Protein AF-A0R7Y2-F1 (afdb_monomer_lite)

Radius of gyration: 19.55 Å; chains: 1; bounding box: 67×34×54 Å

Foldseek 3Di:
DDDDPPPPDDPVVVVVVVVLVVLLVVLVLLVVLLCVQCVVPPVLVVLVVQLLVLLVQLVVLVVVLVVCLVVVVVPDDPVRSVVSNVVSVVSNVVSLVSNLVSCCVSQVVCCVPCVPVCVVVVQHSHSQRDNVCSVPSVSSNSSSVSNVVSVVVPDDD

pLDDT: mean 88.1, std 15.51, range [38.94, 98.62]

Sequence (157 aa):
MMQNLQRKVPSNVLSFVSSHIKGSEEVMERYKAVCSIIKSDEVAVRLLEGLIDAATRYFGKVVEMENRLQTARFRLESEELKALTEDLDRSRRFAHDAMISDLHIFNRYLVKEYGEDLSEAGFQGGIFPNPDAIRDRIAIADWAGELLSGIYAARKK

Organism: Pelobacter propionicus (strain DSM 2379 / NBRC 103807 / OttBd1) (NCBI:txid338966)

InterPro domains:
  IPR021618 Protein of unknown function DUF3232 [PF11554] (1-157)

Secondary structure (DSSP, 8-state):
----------HHHHHHHHHHHHHHHHHHHHHHHHHHHHTT-HHHHHHHHHHHHHHHHHHHHHHHHHHHHHHHTTT--HHHHHHHHHHHHHHHHHHHHHHHHHHHHHHHHHHHHHHHHHHHTT-TTSSSS-GGGTT-HHHHHHHHHHHHHHHHHT---

Structure (mmCIF, N/CA/C/O backbone):
data_AF-A0R7Y2-F1
#
_entry.id   AF-A0R7Y2-F1
#
loop_
_atom_site.group_PDB
_atom_site.id
_atom_site.type_symbol
_atom_site.label_atom_id
_atom_site.label_alt_id
_atom_site.label_comp_id
_atom_site.label_asym_id
_atom_site.label_entity_id
_atom_site.label_seq_id
_atom_site.pdbx_PDB_ins_code
_atom_site.Cartn_x
_atom_site.Cartn_y
_atom_site.Cartn_z
_atom_site.occupancy
_atom_site.B_iso_or_equiv
_atom_site.auth_seq_id
_atom_site.auth_comp_id
_atom_site.auth_asym_id
_atom_site.auth_atom_id
_atom_site.pdbx_PDB_model_num
ATOM 1 N N . MET A 1 1 ? -51.117 -4.371 -5.828 1.00 39.31 1 MET A N 1
ATOM 2 C CA . MET A 1 1 ? -50.449 -3.234 -6.495 1.00 39.31 1 MET A CA 1
ATOM 3 C C . MET A 1 1 ? -49.154 -2.958 -5.731 1.00 39.31 1 MET A C 1
ATOM 5 O O . MET A 1 1 ? -49.187 -2.272 -4.723 1.00 39.31 1 MET A O 1
ATOM 9 N N . MET A 1 2 ? -48.049 -3.615 -6.103 1.00 38.94 2 MET A N 1
ATOM 10 C CA . MET A 1 2 ? -46.746 -3.425 -5.448 1.00 38.94 2 MET A CA 1
ATOM 11 C C . MET A 1 2 ? -45.996 -2.302 -6.167 1.00 38.94 2 MET A C 1
ATOM 13 O O . MET A 1 2 ? -45.609 -2.463 -7.322 1.00 38.94 2 MET A O 1
ATOM 17 N N . GLN A 1 3 ? -45.835 -1.152 -5.511 1.00 43.44 3 GLN A N 1
ATOM 18 C CA . GLN A 1 3 ? -44.981 -0.079 -6.014 1.00 43.44 3 GLN A CA 1
ATOM 19 C C . GLN A 1 3 ? -43.515 -0.451 -5.776 1.00 43.44 3 GLN A C 1
ATOM 21 O O . GLN A 1 3 ? -43.071 -0.598 -4.639 1.00 43.44 3 GLN A O 1
ATOM 26 N N . ASN A 1 4 ? -42.776 -0.600 -6.875 1.00 46.19 4 ASN A N 1
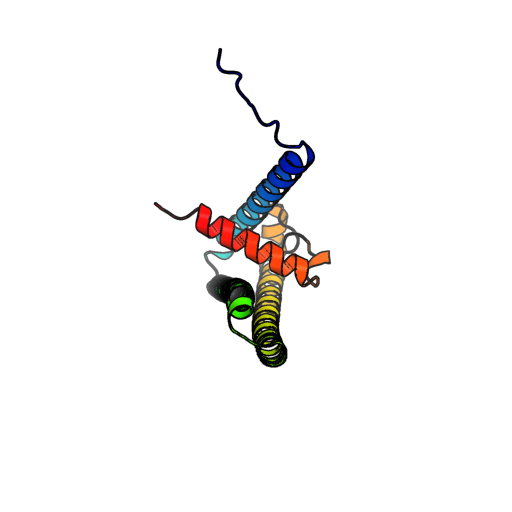ATOM 27 C CA . ASN A 1 4 ? -41.322 -0.700 -6.892 1.00 46.19 4 ASN A CA 1
ATOM 28 C C . ASN A 1 4 ? -40.713 0.571 -6.283 1.00 46.19 4 ASN A C 1
ATOM 30 O O . ASN A 1 4 ? -40.638 1.613 -6.933 1.00 46.19 4 ASN A O 1
ATOM 34 N N . LEU A 1 5 ? -40.232 0.473 -5.045 1.00 42.94 5 LEU A N 1
ATOM 35 C CA . LEU A 1 5 ? -39.319 1.445 -4.449 1.00 42.94 5 LEU A CA 1
ATOM 36 C C . LEU A 1 5 ? -37.923 1.245 -5.058 1.00 42.94 5 LEU A C 1
ATOM 38 O O . LEU A 1 5 ? -37.019 0.705 -4.424 1.00 42.94 5 LEU A O 1
ATOM 42 N N . GLN A 1 6 ? -37.729 1.697 -6.300 1.00 46.56 6 GLN A N 1
ATOM 43 C CA . GLN A 1 6 ? -36.383 2.000 -6.781 1.00 46.56 6 GLN A CA 1
ATOM 44 C C . GLN A 1 6 ? -35.872 3.196 -5.972 1.00 46.56 6 GLN A C 1
ATOM 46 O O . GLN A 1 6 ? -36.139 4.352 -6.303 1.00 46.56 6 GLN A O 1
ATOM 51 N N . ARG A 1 7 ? -35.158 2.925 -4.872 1.00 47.12 7 ARG A N 1
ATOM 52 C CA . ARG A 1 7 ? -34.351 3.944 -4.195 1.00 47.12 7 ARG A CA 1
ATOM 53 C C . ARG A 1 7 ? -33.335 4.459 -5.214 1.00 47.12 7 ARG A C 1
ATOM 55 O O . ARG A 1 7 ? -32.347 3.785 -5.491 1.00 47.12 7 ARG A O 1
ATOM 62 N N . LYS A 1 8 ? -33.593 5.634 -5.798 1.00 50.56 8 LYS A N 1
ATOM 63 C CA . LYS A 1 8 ? -32.600 6.358 -6.596 1.00 50.56 8 LYS A CA 1
ATOM 64 C C . LYS A 1 8 ? -31.408 6.632 -5.686 1.00 50.56 8 LYS A C 1
ATOM 66 O O . LYS A 1 8 ? -31.521 7.409 -4.739 1.00 50.56 8 LYS A O 1
ATOM 71 N N . VAL A 1 9 ? -30.298 5.949 -5.948 1.00 52.53 9 VAL A N 1
ATOM 72 C CA . VAL A 1 9 ? -29.030 6.221 -5.274 1.00 52.53 9 VAL A CA 1
ATOM 73 C C . VAL A 1 9 ? -28.663 7.678 -5.582 1.00 52.53 9 VAL A C 1
ATOM 75 O O . VAL A 1 9 ? -28.711 8.069 -6.752 1.00 52.53 9 VAL A O 1
ATOM 78 N N . PRO A 1 10 ? -28.362 8.503 -4.568 1.00 59.19 10 PRO A N 1
ATOM 79 C CA . PRO A 1 10 ? -28.006 9.900 -4.772 1.00 59.19 10 PRO A CA 1
ATOM 80 C C . PRO A 1 10 ? -26.851 10.053 -5.775 1.00 59.19 10 PRO A C 1
ATOM 82 O O . PRO A 1 10 ? -25.866 9.318 -5.719 1.00 59.19 10 PRO A O 1
ATOM 85 N N . SER A 1 11 ? -26.966 11.013 -6.698 1.00 59.25 11 SER A N 1
ATOM 86 C CA . SER A 1 11 ? -25.987 11.256 -7.775 1.00 59.25 11 SER A CA 1
ATOM 87 C C . SER A 1 11 ? -24.554 11.451 -7.266 1.00 59.25 11 SER A C 1
ATOM 89 O O . SER A 1 11 ? -23.613 11.064 -7.949 1.00 59.25 11 SER A O 1
ATOM 91 N N . ASN A 1 12 ? -24.393 12.032 -6.077 1.00 52.81 12 ASN A N 1
ATOM 92 C CA . ASN A 1 12 ? -23.106 12.240 -5.410 1.00 52.81 12 ASN A CA 1
ATOM 93 C C . ASN A 1 12 ? -22.476 10.931 -4.902 1.00 52.81 12 ASN A C 1
ATOM 95 O O . ASN A 1 12 ? -21.257 10.797 -4.890 1.00 52.81 12 ASN A O 1
ATOM 99 N N . VAL A 1 13 ? -23.295 9.950 -4.515 1.00 56.53 13 VAL A N 1
ATOM 100 C CA . VAL A 1 13 ? -22.837 8.613 -4.116 1.00 56.53 13 VAL A CA 1
ATOM 101 C C . VAL A 1 13 ? -22.405 7.825 -5.348 1.00 56.53 13 VAL A C 1
ATOM 103 O O . VAL A 1 13 ? -21.357 7.194 -5.326 1.00 56.53 13 VAL A O 1
ATOM 106 N N . LEU A 1 14 ? -23.161 7.904 -6.449 1.00 51.62 14 LEU A N 1
ATOM 107 C CA . LEU A 1 14 ? -22.775 7.259 -7.709 1.00 51.62 14 LEU A CA 1
ATOM 108 C C . LEU A 1 14 ? -21.485 7.853 -8.286 1.00 51.62 14 LEU A C 1
ATOM 110 O O . LEU A 1 14 ? -20.623 7.097 -8.727 1.00 51.62 14 LEU A O 1
ATOM 114 N N . SER A 1 15 ? -21.314 9.178 -8.237 1.00 52.53 15 SER A N 1
ATOM 115 C CA . SER A 1 15 ? -20.068 9.818 -8.671 1.00 52.53 15 SER A CA 1
ATOM 116 C C . SER A 1 15 ? -18.887 9.454 -7.771 1.00 52.53 15 SER A C 1
ATOM 118 O O . SER A 1 15 ? -17.816 9.174 -8.293 1.00 52.53 15 SER A O 1
ATOM 120 N N . PHE A 1 16 ? -19.088 9.400 -6.449 1.00 56.19 16 PHE A N 1
ATOM 121 C CA . PHE A 1 16 ? -18.056 9.006 -5.483 1.00 56.19 16 PHE A CA 1
ATOM 122 C C . PHE A 1 16 ? -17.615 7.547 -5.666 1.00 56.19 16 PHE A C 1
ATOM 124 O O . PHE A 1 16 ? -16.425 7.248 -5.722 1.00 56.19 16 PHE A O 1
ATOM 131 N N . VAL A 1 17 ? -18.574 6.630 -5.817 1.00 55.78 17 VAL A N 1
ATOM 132 C CA . VAL A 1 17 ? -18.287 5.213 -6.071 1.00 55.78 17 VAL A CA 1
ATOM 133 C C . VAL A 1 17 ? -17.591 5.046 -7.420 1.00 55.78 17 VAL A C 1
ATOM 135 O O . VAL A 1 17 ? -16.595 4.337 -7.504 1.00 55.78 17 VAL A O 1
ATOM 138 N N . SER A 1 18 ? -18.052 5.740 -8.464 1.00 57.59 18 SER A N 1
ATOM 139 C CA . SER A 1 18 ? -17.415 5.687 -9.782 1.00 57.59 18 SER A CA 1
ATOM 140 C C . SER A 1 18 ? -15.992 6.250 -9.771 1.00 57.59 18 SER A C 1
ATOM 142 O O . SER A 1 18 ? -15.134 5.691 -10.450 1.00 57.59 18 SER A O 1
ATOM 144 N N . SER A 1 19 ? -15.717 7.322 -9.019 1.00 58.44 19 SER A N 1
ATOM 145 C CA . SER A 1 19 ? -14.358 7.863 -8.892 1.00 58.44 19 SER A CA 1
ATOM 146 C C . SER A 1 19 ? -13.441 6.934 -8.104 1.00 58.44 19 SER A C 1
ATOM 148 O O . SER A 1 19 ? -12.288 6.769 -8.482 1.00 58.44 19 SER A O 1
ATOM 150 N N . HIS A 1 20 ? -13.954 6.290 -7.053 1.00 60.19 20 HIS A N 1
ATOM 151 C CA . HIS A 1 20 ? -13.172 5.367 -6.231 1.00 60.19 20 HIS A CA 1
ATOM 152 C C . HIS A 1 20 ? -12.853 4.058 -6.975 1.00 60.19 20 HIS A C 1
ATOM 154 O O . HIS A 1 20 ? -11.731 3.567 -6.914 1.00 60.19 20 HIS A O 1
ATOM 160 N N . ILE A 1 21 ? -13.804 3.534 -7.762 1.00 61.00 21 ILE A N 1
ATOM 161 C CA . ILE A 1 21 ? -13.565 2.383 -8.650 1.00 61.00 21 ILE A CA 1
ATOM 162 C C . ILE A 1 21 ? -12.506 2.730 -9.704 1.00 61.00 21 ILE A C 1
ATOM 164 O O . ILE A 1 21 ? -11.574 1.957 -9.905 1.00 61.00 21 ILE A O 1
ATOM 168 N N . LYS A 1 22 ? -12.609 3.909 -10.331 1.00 60.72 22 LYS A N 1
ATOM 169 C CA . LYS A 1 22 ? -11.646 4.356 -11.344 1.00 60.72 22 LYS A CA 1
ATOM 170 C C . LYS A 1 22 ? -10.233 4.553 -10.771 1.00 60.72 22 LYS A C 1
ATOM 172 O O . LYS A 1 22 ? -9.267 4.178 -11.425 1.00 60.72 22 LYS A O 1
ATOM 177 N N . GLY A 1 23 ? -10.110 5.095 -9.554 1.00 63.09 23 GLY A N 1
ATOM 178 C CA . GLY A 1 23 ? -8.823 5.207 -8.850 1.00 63.09 23 GLY A CA 1
ATOM 179 C C . GLY A 1 23 ? -8.179 3.839 -8.605 1.00 63.09 23 GLY A C 1
ATOM 180 O O . GLY A 1 23 ? -7.012 3.631 -8.929 1.00 63.09 23 GLY A O 1
ATOM 181 N N . SER A 1 24 ? -8.977 2.860 -8.168 1.00 72.69 24 SER A N 1
ATOM 182 C CA . SER A 1 24 ? -8.515 1.480 -7.976 1.00 72.69 24 SER A CA 1
ATOM 183 C C . SER A 1 24 ? -8.070 0.799 -9.283 1.00 72.69 24 SER A C 1
ATOM 185 O O . SER A 1 24 ? -7.086 0.056 -9.275 1.00 72.69 24 SER A O 1
ATOM 187 N N . GLU A 1 25 ? -8.740 1.063 -10.411 1.00 82.31 25 GLU A N 1
ATOM 188 C CA . GLU A 1 25 ? -8.322 0.561 -11.731 1.00 82.31 25 GLU A CA 1
ATOM 189 C C . GLU A 1 25 ? -6.954 1.121 -12.141 1.00 82.31 25 GLU A C 1
ATOM 191 O O . GLU A 1 25 ? -6.059 0.344 -12.475 1.00 82.31 25 GLU A O 1
ATOM 196 N N . GLU A 1 26 ? -6.753 2.437 -12.025 1.00 87.12 26 GLU A N 1
ATOM 197 C CA . GLU A 1 26 ? -5.485 3.095 -12.370 1.00 87.12 26 GLU A CA 1
ATOM 198 C C . GLU A 1 26 ? -4.319 2.598 -11.498 1.00 87.12 26 GLU A C 1
ATOM 200 O O . GLU A 1 26 ? -3.234 2.292 -12.003 1.00 87.12 26 GLU A O 1
ATOM 205 N N . VAL A 1 27 ? -4.545 2.447 -10.186 1.00 93.31 27 VAL A N 1
ATOM 206 C CA . VAL A 1 27 ? -3.549 1.894 -9.253 1.00 93.31 27 VAL A CA 1
ATOM 207 C C . VAL A 1 27 ? -3.142 0.477 -9.660 1.00 93.31 27 VAL A C 1
ATOM 209 O O . VAL A 1 27 ? -1.952 0.147 -9.666 1.00 93.31 27 VAL A O 1
ATOM 212 N N . MET A 1 28 ? -4.105 -0.363 -10.043 1.00 94.44 28 MET A N 1
ATOM 213 C CA . MET A 1 28 ? -3.830 -1.741 -10.447 1.00 94.44 28 MET A CA 1
ATOM 214 C C . MET A 1 28 ? -3.182 -1.852 -11.827 1.00 94.44 28 MET A C 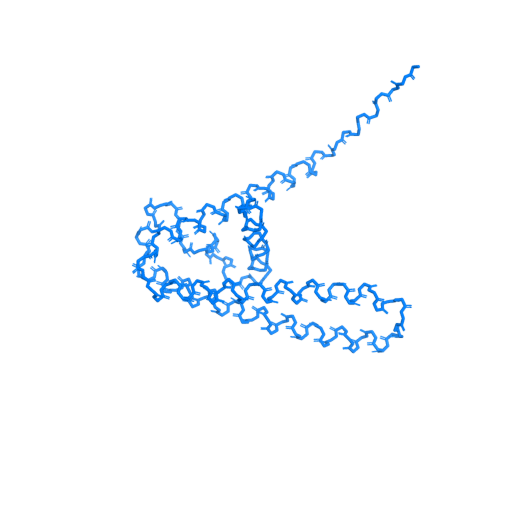1
ATOM 216 O O . MET A 1 28 ? -2.356 -2.745 -12.033 1.00 94.44 28 MET A O 1
ATOM 220 N N . GLU A 1 29 ? -3.533 -0.983 -12.773 1.00 94.44 29 GLU A N 1
ATOM 221 C CA . GLU A 1 29 ? -2.863 -0.895 -14.074 1.00 94.44 29 GLU A CA 1
ATOM 222 C C . GLU A 1 29 ? -1.390 -0.529 -13.901 1.00 94.44 29 GLU A C 1
ATOM 224 O O . GLU A 1 29 ? -0.517 -1.253 -14.391 1.00 94.44 29 GLU A O 1
ATOM 229 N N . ARG A 1 30 ? -1.109 0.512 -13.109 1.00 95.69 30 ARG A N 1
ATOM 230 C CA . ARG A 1 30 ? 0.257 0.922 -12.773 1.00 95.69 30 ARG A CA 1
ATOM 231 C C . ARG A 1 30 ? 1.027 -0.193 -12.070 1.00 95.69 30 ARG A C 1
ATOM 233 O O . ARG A 1 30 ? 2.152 -0.491 -12.461 1.00 95.69 30 ARG A O 1
ATOM 240 N N . TYR A 1 31 ? 0.426 -0.854 -11.079 1.00 97.00 31 TYR A N 1
ATOM 241 C CA . TYR A 1 31 ? 1.046 -1.990 -10.389 1.00 97.00 31 TYR A CA 1
ATOM 242 C C . TYR A 1 31 ? 1.435 -3.115 -11.361 1.00 97.00 31 TYR A C 1
ATOM 244 O O . TYR A 1 31 ? 2.573 -3.581 -11.346 1.00 97.00 31 TYR A O 1
ATOM 252 N N . LYS A 1 32 ? 0.525 -3.520 -12.257 1.00 96.06 32 LYS A N 1
ATOM 253 C CA . LYS A 1 32 ? 0.797 -4.566 -13.259 1.00 96.06 32 LYS A CA 1
ATOM 254 C C . LYS A 1 32 ? 1.898 -4.158 -14.235 1.00 96.06 32 LYS A C 1
ATOM 256 O O . LYS A 1 32 ? 2.733 -4.995 -14.580 1.00 96.06 32 LYS A O 1
ATOM 261 N N . ALA A 1 33 ? 1.907 -2.900 -14.672 1.00 96.38 33 ALA A N 1
ATOM 262 C CA . ALA A 1 33 ? 2.946 -2.378 -15.550 1.00 96.38 33 ALA A CA 1
ATOM 263 C C . ALA A 1 33 ? 4.317 -2.416 -14.868 1.00 96.38 33 ALA A C 1
ATOM 265 O O . ALA A 1 33 ? 5.256 -2.977 -15.431 1.00 96.38 33 ALA A O 1
ATOM 266 N N . VAL A 1 34 ? 4.402 -1.941 -13.620 1.00 97.31 34 VAL A N 1
ATOM 267 C CA . VAL A 1 34 ? 5.618 -2.030 -12.800 1.00 97.31 34 VAL A CA 1
ATOM 268 C C . VAL A 1 34 ? 6.085 -3.481 -12.683 1.00 97.31 34 VAL A C 1
ATOM 270 O O . VAL A 1 34 ? 7.238 -3.761 -12.994 1.00 97.31 34 VAL A O 1
ATOM 273 N N . CYS A 1 35 ? 5.202 -4.425 -12.332 1.00 97.50 35 CYS A N 1
ATOM 274 C CA . CYS A 1 35 ? 5.554 -5.847 -12.269 1.00 97.50 35 CYS A CA 1
ATOM 275 C C . CYS A 1 35 ? 6.090 -6.390 -13.601 1.00 97.50 35 CYS A C 1
ATOM 277 O O . CYS A 1 35 ? 7.014 -7.197 -13.603 1.00 97.50 35 CYS A O 1
ATOM 279 N N . SER A 1 36 ? 5.518 -5.970 -14.733 1.00 97.50 36 SER A N 1
ATOM 280 C CA . SER A 1 36 ? 5.964 -6.409 -16.059 1.00 97.50 36 SER A CA 1
ATOM 281 C C . SER A 1 36 ? 7.353 -5.876 -16.418 1.00 97.50 36 SER A C 1
ATOM 283 O O . SER A 1 36 ? 8.132 -6.612 -17.028 1.00 97.50 36 SER A O 1
ATOM 285 N N . ILE A 1 37 ? 7.651 -4.628 -16.047 1.00 97.12 37 ILE A N 1
ATOM 286 C CA . ILE A 1 37 ? 8.940 -3.965 -16.290 1.00 97.12 37 ILE A CA 1
ATOM 287 C C . ILE A 1 37 ? 10.038 -4.633 -15.455 1.00 97.12 37 ILE A C 1
ATOM 289 O O . ILE A 1 37 ? 11.056 -5.061 -15.992 1.00 97.12 37 ILE A O 1
ATOM 293 N N . ILE A 1 38 ? 9.799 -4.823 -14.156 1.00 97.50 38 ILE A N 1
ATOM 294 C CA . ILE A 1 38 ? 10.844 -5.266 -13.220 1.00 97.50 38 ILE A CA 1
ATOM 295 C C . ILE A 1 38 ? 11.015 -6.788 -13.121 1.00 97.50 38 ILE A C 1
ATOM 297 O O . ILE A 1 38 ? 11.848 -7.257 -12.356 1.00 97.50 38 ILE A O 1
ATOM 301 N N . LYS A 1 39 ? 10.221 -7.590 -13.842 1.00 97.12 39 LYS A N 1
ATOM 302 C CA . LYS A 1 39 ? 10.112 -9.056 -13.646 1.00 97.12 39 LYS A CA 1
ATOM 303 C C . LYS A 1 39 ? 11.431 -9.840 -13.696 1.00 97.12 39 LYS A C 1
ATOM 305 O O . LYS A 1 39 ? 11.483 -10.951 -13.178 1.00 97.12 39 LYS A O 1
ATOM 310 N N . SER A 1 40 ? 12.451 -9.302 -14.360 1.00 97.38 40 SER A N 1
ATOM 311 C CA . SER A 1 40 ? 13.767 -9.937 -14.512 1.00 97.38 40 SER A CA 1
ATOM 312 C C . SER A 1 40 ? 14.815 -9.390 -13.536 1.00 97.38 40 SER A C 1
ATOM 314 O O . SER A 1 40 ? 15.954 -9.849 -13.552 1.00 97.38 40 SER A O 1
ATOM 316 N N . ASP A 1 41 ? 14.452 -8.414 -12.706 1.00 98.25 41 ASP A N 1
ATOM 317 C CA . ASP A 1 41 ? 15.324 -7.768 -11.733 1.00 98.25 41 ASP A CA 1
ATOM 318 C C . ASP A 1 41 ? 14.976 -8.242 -10.322 1.00 98.25 41 ASP A C 1
ATOM 320 O O . ASP A 1 41 ? 14.013 -7.794 -9.697 1.00 98.25 41 ASP A O 1
ATOM 324 N N . GLU A 1 42 ? 15.790 -9.163 -9.806 1.00 98.19 42 GLU A N 1
ATOM 325 C CA . GLU A 1 42 ? 15.592 -9.721 -8.468 1.00 98.19 42 GLU A CA 1
ATOM 326 C C . GLU A 1 42 ? 15.629 -8.662 -7.360 1.00 98.19 42 GLU A C 1
ATOM 328 O O . GLU A 1 42 ? 14.958 -8.827 -6.340 1.00 98.19 42 GLU A O 1
ATOM 333 N N . VAL A 1 43 ? 16.409 -7.588 -7.522 1.00 98.25 43 VAL A N 1
ATOM 334 C CA . VAL A 1 43 ? 16.506 -6.530 -6.510 1.00 98.25 43 VAL A CA 1
ATOM 335 C C . VAL A 1 43 ? 15.203 -5.745 -6.484 1.00 98.25 43 VAL A C 1
ATOM 337 O O . VAL A 1 43 ? 14.607 -5.591 -5.416 1.00 98.25 43 VAL A O 1
ATOM 340 N N . ALA A 1 44 ? 14.722 -5.310 -7.648 1.00 98.25 44 ALA A N 1
ATOM 341 C CA . ALA A 1 44 ? 13.447 -4.611 -7.763 1.00 98.25 44 ALA A CA 1
ATOM 342 C C . ALA A 1 44 ? 12.275 -5.458 -7.249 1.00 98.25 44 ALA A C 1
ATOM 344 O O . ALA A 1 44 ? 11.432 -4.949 -6.509 1.00 98.25 44 ALA A O 1
ATOM 345 N N . VAL A 1 45 ? 12.239 -6.751 -7.594 1.00 98.56 45 VAL A N 1
ATOM 346 C CA . VAL A 1 45 ? 11.195 -7.679 -7.135 1.00 98.56 45 VAL A CA 1
ATOM 347 C C . VAL A 1 45 ? 11.195 -7.793 -5.610 1.00 98.56 45 VAL A C 1
ATOM 349 O O . VAL A 1 45 ? 10.145 -7.611 -5.000 1.00 98.56 45 VAL A O 1
ATOM 352 N N . ARG A 1 46 ? 12.355 -7.994 -4.970 1.00 98.62 46 ARG A N 1
ATOM 353 C CA . ARG A 1 46 ? 12.441 -8.082 -3.498 1.00 98.62 46 ARG A CA 1
ATOM 354 C C . ARG A 1 46 ? 12.055 -6.777 -2.801 1.00 98.62 46 ARG A C 1
ATOM 356 O O . ARG A 1 46 ? 11.447 -6.806 -1.734 1.00 98.62 46 ARG A O 1
ATOM 363 N N . LEU A 1 47 ? 12.400 -5.629 -3.386 1.00 98.62 47 LEU A N 1
ATOM 364 C CA . LEU A 1 47 ? 11.981 -4.328 -2.861 1.00 98.62 47 LEU A CA 1
ATOM 365 C C . LEU A 1 47 ? 10.460 -4.144 -2.960 1.00 98.62 47 LEU A C 1
ATOM 367 O O . LEU A 1 47 ? 9.845 -3.652 -2.014 1.00 98.62 47 LEU A O 1
ATOM 371 N N . LEU A 1 48 ? 9.848 -4.571 -4.070 1.00 98.62 48 LEU A N 1
ATOM 372 C CA . LEU A 1 48 ? 8.395 -4.554 -4.225 1.00 98.62 48 LEU A CA 1
ATOM 373 C C . LEU A 1 48 ? 7.713 -5.496 -3.222 1.00 98.62 48 LEU A C 1
ATOM 375 O O . LEU A 1 48 ? 6.736 -5.098 -2.597 1.00 98.62 48 LEU A O 1
ATOM 379 N N . GLU A 1 49 ? 8.227 -6.712 -3.029 1.00 98.50 49 GLU A N 1
ATOM 380 C CA . GLU A 1 49 ? 7.719 -7.648 -2.014 1.00 98.50 49 GLU A CA 1
ATOM 381 C C . GLU A 1 49 ? 7.765 -7.029 -0.610 1.00 98.50 49 GLU A C 1
ATOM 383 O O . GLU A 1 49 ? 6.757 -7.039 0.098 1.00 98.50 49 GLU A O 1
ATOM 388 N N . GLY A 1 50 ? 8.888 -6.402 -0.240 1.00 98.50 50 GLY A N 1
ATOM 389 C CA . GLY A 1 50 ? 9.026 -5.687 1.032 1.00 98.50 50 GLY A CA 1
ATOM 390 C C . GLY A 1 50 ? 7.993 -4.570 1.204 1.00 98.50 50 GLY A C 1
ATOM 391 O O . GLY A 1 50 ? 7.349 -4.475 2.250 1.00 98.50 50 GLY A O 1
ATOM 392 N N . LEU A 1 51 ? 7.759 -3.781 0.152 1.00 98.62 51 LEU A N 1
ATOM 393 C CA . LEU A 1 51 ? 6.730 -2.742 0.145 1.00 98.62 51 LEU A CA 1
ATOM 394 C C . LEU A 1 51 ? 5.316 -3.317 0.335 1.00 98.62 51 LEU A C 1
ATOM 396 O O . LEU A 1 51 ? 4.550 -2.799 1.151 1.00 98.62 51 LEU A O 1
ATOM 400 N N . ILE A 1 52 ? 4.956 -4.388 -0.378 1.00 98.44 52 ILE A N 1
ATOM 401 C CA . ILE A 1 52 ? 3.634 -5.028 -0.246 1.00 98.44 52 ILE A CA 1
ATOM 402 C C . ILE A 1 52 ? 3.442 -5.614 1.160 1.00 98.44 52 ILE A C 1
ATOM 404 O O . ILE A 1 52 ? 2.364 -5.479 1.751 1.00 98.44 52 ILE A O 1
ATOM 408 N N . ASP A 1 53 ? 4.487 -6.200 1.737 1.00 98.56 53 ASP A N 1
ATOM 409 C CA . ASP A 1 53 ? 4.473 -6.693 3.112 1.00 98.56 53 ASP A CA 1
ATOM 410 C C . ASP A 1 53 ? 4.281 -5.560 4.129 1.00 98.56 53 ASP A C 1
ATOM 412 O O . ASP A 1 53 ? 3.509 -5.698 5.084 1.00 98.56 53 ASP A O 1
ATOM 416 N N . ALA A 1 54 ? 4.976 -4.434 3.957 1.00 98.44 54 ALA A N 1
ATOM 417 C CA . ALA A 1 54 ? 4.833 -3.269 4.826 1.00 98.44 54 ALA A CA 1
ATOM 418 C C . ALA A 1 54 ? 3.429 -2.655 4.722 1.00 98.44 54 ALA A C 1
ATOM 420 O O . ALA A 1 54 ? 2.808 -2.360 5.749 1.00 98.44 54 ALA A O 1
ATOM 421 N N . ALA A 1 55 ? 2.886 -2.555 3.506 1.00 98.06 55 ALA A N 1
ATOM 422 C CA . ALA A 1 55 ? 1.517 -2.110 3.267 1.00 98.06 55 ALA A CA 1
ATOM 423 C C . ALA A 1 55 ? 0.490 -3.032 3.936 1.00 98.06 55 ALA A C 1
ATOM 425 O O . ALA A 1 55 ? -0.419 -2.562 4.623 1.00 98.06 55 ALA A O 1
ATOM 426 N N . THR A 1 56 ? 0.667 -4.351 3.819 1.00 97.69 56 THR A N 1
ATOM 427 C CA . THR A 1 56 ? -0.215 -5.342 4.455 1.00 97.69 56 THR A CA 1
ATOM 428 C C . THR A 1 56 ? -0.178 -5.229 5.980 1.00 97.69 56 THR A C 1
ATOM 430 O O . THR A 1 56 ? -1.222 -5.275 6.636 1.00 97.69 56 THR A O 1
ATOM 433 N N . ARG A 1 57 ? 1.009 -5.024 6.570 1.00 98.12 57 ARG A N 1
ATOM 434 C CA . ARG A 1 57 ? 1.158 -4.791 8.017 1.00 98.12 57 ARG A CA 1
ATOM 435 C C . ARG A 1 57 ? 0.453 -3.514 8.463 1.00 98.12 57 ARG A C 1
ATOM 437 O O . ARG A 1 57 ? -0.253 -3.543 9.471 1.00 98.12 57 ARG A O 1
ATOM 444 N N . TYR A 1 58 ? 0.622 -2.415 7.727 1.00 98.12 58 TYR A N 1
ATOM 445 C CA . TYR A 1 58 ? -0.074 -1.161 8.009 1.00 98.12 58 TYR A CA 1
ATOM 446 C C . TYR A 1 58 ? -1.596 -1.341 7.950 1.00 98.12 58 TYR A C 1
ATOM 448 O O . TYR A 1 58 ? -2.283 -1.026 8.924 1.00 98.12 58 TYR A O 1
ATOM 456 N N . PHE A 1 59 ? -2.112 -1.932 6.870 1.00 94.94 59 PHE A N 1
ATOM 457 C CA . PHE A 1 59 ? -3.539 -2.213 6.705 1.00 94.94 59 PHE A CA 1
ATOM 458 C C . PHE A 1 59 ? -4.086 -3.067 7.858 1.00 94.94 59 PHE A C 1
ATOM 460 O O . PHE A 1 59 ? -5.096 -2.724 8.472 1.00 94.94 59 PHE A O 1
ATOM 467 N N . GLY A 1 60 ? -3.370 -4.135 8.226 1.00 94.19 60 GLY A N 1
ATOM 468 C CA . GLY A 1 60 ? -3.719 -4.976 9.369 1.00 94.19 60 GLY A CA 1
ATOM 469 C C . GLY A 1 60 ? -3.781 -4.198 10.687 1.00 94.19 60 GLY A C 1
ATOM 470 O O . GLY A 1 60 ? -4.708 -4.403 11.468 1.00 94.19 60 GLY A O 1
ATOM 471 N N . LYS A 1 61 ? -2.850 -3.263 10.923 1.00 97.00 61 LYS A N 1
ATOM 472 C CA . LYS A 1 61 ? -2.861 -2.403 12.118 1.00 97.00 61 LYS A CA 1
ATOM 473 C C . LYS A 1 61 ? -4.018 -1.419 12.147 1.00 97.00 61 LYS A C 1
ATOM 475 O O . LYS A 1 61 ? -4.568 -1.194 13.222 1.00 97.00 61 LYS A O 1
ATOM 480 N N . VAL A 1 62 ? -4.417 -0.875 11.000 1.00 95.38 62 VAL A N 1
ATOM 481 C CA . VAL A 1 62 ? -5.611 -0.026 10.905 1.00 95.38 62 VAL A CA 1
ATOM 482 C C . VAL A 1 62 ? -6.860 -0.839 11.245 1.00 95.38 62 VAL A C 1
ATOM 484 O O . VAL A 1 62 ? -7.599 -0.455 12.145 1.00 95.38 62 VAL A O 1
ATOM 487 N N . VAL A 1 63 ? -7.056 -2.001 10.615 1.00 94.62 63 VAL A N 1
ATOM 488 C CA . VAL A 1 63 ? -8.219 -2.866 10.891 1.00 94.62 63 VAL A CA 1
ATOM 489 C C . VAL A 1 63 ? -8.255 -3.313 12.357 1.00 94.62 63 VAL A C 1
ATOM 491 O O . VAL A 1 63 ? -9.310 -3.262 12.991 1.00 94.62 63 VAL A O 1
ATOM 494 N N . GLU A 1 64 ? -7.109 -3.716 12.918 1.00 94.44 64 GLU A N 1
ATOM 495 C CA . GLU A 1 64 ? -6.984 -4.081 14.334 1.00 94.44 64 GLU A CA 1
ATOM 496 C C . GLU A 1 64 ? -7.395 -2.912 15.241 1.00 94.44 64 GLU A C 1
ATOM 498 O O . GLU A 1 64 ? -8.204 -3.096 16.152 1.00 94.44 64 GLU A O 1
ATOM 503 N N . MET A 1 65 ? -6.858 -1.715 14.984 1.00 94.56 65 MET A N 1
ATOM 504 C CA . MET A 1 65 ? -7.137 -0.511 15.762 1.00 94.56 65 MET A CA 1
ATOM 505 C C . MET A 1 65 ? -8.619 -0.139 15.717 1.00 94.56 65 MET A C 1
ATOM 507 O O . MET A 1 65 ? -9.232 -0.010 16.776 1.00 94.56 65 MET A O 1
ATOM 511 N N . GLU A 1 66 ? -9.205 -0.019 14.525 1.00 93.69 66 GLU A N 1
ATOM 512 C CA . GLU A 1 66 ? -10.610 0.367 14.351 1.00 93.69 66 GLU A CA 1
ATOM 513 C C . GLU A 1 66 ? -11.551 -0.624 15.052 1.00 93.69 66 GLU A C 1
ATOM 515 O O . GLU A 1 66 ? -12.424 -0.230 15.828 1.00 93.69 66 GLU A O 1
ATOM 520 N N . ASN A 1 67 ? -11.321 -1.930 14.877 1.00 94.94 67 ASN A N 1
ATOM 521 C CA . ASN A 1 67 ? -12.127 -2.959 15.532 1.00 94.94 67 ASN A CA 1
ATOM 522 C C . ASN A 1 67 ? -11.970 -2.944 17.064 1.00 94.94 67 ASN A C 1
ATOM 524 O O . ASN A 1 67 ? -12.955 -3.045 17.803 1.00 94.94 67 ASN A O 1
ATOM 528 N N . ARG A 1 68 ? -10.737 -2.810 17.571 1.00 94.81 68 ARG A N 1
ATOM 529 C CA . ARG A 1 68 ? -10.478 -2.780 19.019 1.00 94.81 68 ARG A CA 1
ATOM 530 C C . ARG A 1 68 ? -11.064 -1.540 19.671 1.00 94.81 68 ARG A C 1
ATOM 532 O O . ARG A 1 68 ? -11.649 -1.669 20.739 1.00 94.81 68 ARG A O 1
ATOM 539 N N . LEU A 1 69 ? -10.957 -0.370 19.047 1.00 93.56 69 LEU A N 1
ATOM 540 C CA . LEU A 1 69 ? -11.553 0.859 19.571 1.00 93.56 69 LEU A CA 1
ATOM 541 C C . LEU A 1 69 ? -13.079 0.794 19.564 1.00 93.56 69 LEU A C 1
ATOM 543 O O . LEU A 1 69 ? -13.705 1.173 20.554 1.00 93.56 69 LEU A O 1
ATOM 547 N N . GLN A 1 70 ? -13.677 0.263 18.497 1.00 93.94 70 GLN A N 1
ATOM 548 C CA . GLN A 1 70 ? -15.125 0.107 18.408 1.00 93.94 70 GLN A CA 1
ATOM 549 C C . GLN A 1 70 ? -15.663 -0.826 19.500 1.00 93.94 70 GLN A C 1
ATOM 551 O O . GLN A 1 70 ? -16.672 -0.524 20.132 1.00 93.94 70 GLN A O 1
ATOM 556 N N . THR A 1 71 ? -14.979 -1.943 19.754 1.00 93.69 71 THR A N 1
ATOM 557 C CA . THR A 1 71 ? -15.415 -2.945 20.741 1.00 93.69 71 THR A CA 1
ATOM 558 C C . THR A 1 71 ? -15.027 -2.604 22.182 1.00 93.69 71 THR A C 1
ATOM 560 O O . THR A 1 71 ? -15.746 -2.962 23.113 1.00 93.69 71 THR A O 1
ATOM 563 N N . ALA A 1 72 ? -13.921 -1.888 22.404 1.00 93.00 72 ALA A N 1
ATOM 564 C CA . ALA A 1 72 ? -13.474 -1.476 23.736 1.00 93.00 72 ALA A CA 1
ATOM 565 C C . ALA A 1 72 ? -14.437 -0.494 24.412 1.00 93.00 72 ALA A C 1
ATOM 567 O O . ALA A 1 72 ? -14.593 -0.547 25.629 1.00 93.00 72 ALA A O 1
ATOM 568 N N . ARG A 1 73 ? -15.137 0.334 23.627 1.00 88.69 73 ARG A N 1
ATOM 569 C CA . ARG A 1 73 ? -16.150 1.285 24.118 1.00 88.69 73 ARG A CA 1
ATOM 570 C C . ARG A 1 73 ? -17.293 0.631 24.900 1.00 88.69 73 ARG A C 1
ATOM 572 O O . ARG A 1 73 ? -17.985 1.325 25.631 1.00 88.69 73 ARG A O 1
ATOM 579 N N . PHE A 1 74 ? -17.498 -0.679 24.755 1.00 93.12 74 PHE A N 1
ATOM 580 C CA . PHE A 1 74 ? -18.525 -1.418 25.494 1.00 93.12 74 PHE A CA 1
ATOM 581 C C . PHE A 1 74 ? -18.061 -1.938 26.859 1.00 93.12 74 PHE A C 1
ATOM 583 O O . PHE A 1 74 ? -18.887 -2.448 27.610 1.00 93.12 74 PHE A O 1
ATOM 590 N N . ARG A 1 75 ? -16.754 -1.900 27.155 1.00 92.62 75 ARG A N 1
ATOM 591 C CA . ARG A 1 75 ? -16.183 -2.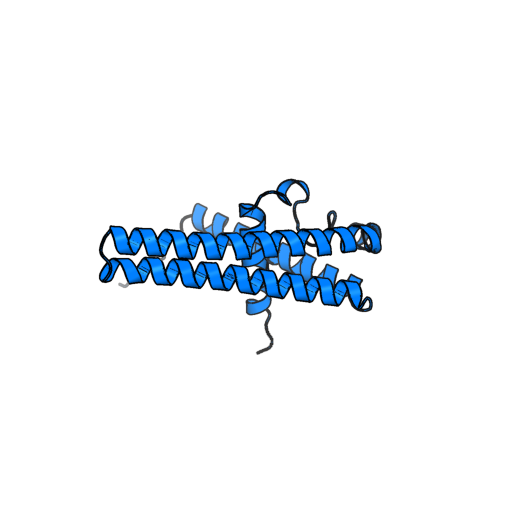616 28.309 1.00 92.62 75 ARG A CA 1
ATOM 592 C C . ARG A 1 75 ? -15.079 -1.889 29.075 1.00 92.62 75 ARG A C 1
ATOM 594 O O . ARG A 1 75 ? -14.726 -2.371 30.142 1.00 92.62 75 ARG A O 1
ATOM 601 N N . LEU A 1 76 ? -14.481 -0.840 28.513 1.00 92.75 76 LEU A N 1
ATOM 602 C CA . LEU A 1 76 ? -13.402 -0.084 29.151 1.00 92.75 76 LEU A CA 1
ATOM 603 C C . LEU A 1 76 ? -13.906 1.268 29.640 1.00 92.75 76 LEU A C 1
ATOM 605 O O . LEU A 1 76 ? -14.700 1.920 28.958 1.00 92.75 76 LEU A O 1
ATOM 609 N N . GLU A 1 77 ? -13.368 1.701 30.774 1.00 92.81 77 GLU A N 1
ATOM 610 C CA . GLU A 1 77 ? -13.591 3.044 31.298 1.00 92.81 77 GLU A CA 1
ATOM 611 C C . GLU A 1 77 ? -12.730 4.086 30.563 1.00 92.81 77 GLU A C 1
ATOM 613 O O . GLU A 1 77 ? -11.807 3.758 29.814 1.00 92.81 77 GLU A O 1
ATOM 618 N N . SER A 1 78 ? -13.023 5.373 30.773 1.00 91.12 78 SER A N 1
ATOM 619 C CA . SER A 1 78 ? -12.446 6.476 29.980 1.00 91.12 78 SER A CA 1
ATOM 620 C C . SER A 1 78 ? -10.907 6.502 29.953 1.00 91.12 78 SER A C 1
ATOM 622 O O . SER A 1 78 ? -10.322 6.683 28.885 1.00 91.12 78 SER A O 1
ATOM 624 N N . GLU A 1 79 ? -10.240 6.286 31.091 1.00 94.88 79 GLU A N 1
ATOM 625 C CA . GLU A 1 79 ? -8.768 6.291 31.159 1.00 94.88 79 GLU A CA 1
ATOM 626 C C . GLU A 1 79 ? -8.143 5.051 30.501 1.00 94.88 79 GLU A C 1
ATOM 628 O O . GLU A 1 79 ? -7.145 5.154 29.789 1.00 94.88 79 GLU A O 1
ATOM 633 N N . GLU A 1 80 ? -8.762 3.880 30.660 1.00 94.56 80 GLU A N 1
ATOM 634 C CA . GLU A 1 80 ? -8.308 2.644 30.013 1.00 94.56 80 GLU A CA 1
ATOM 635 C C . GLU A 1 80 ? -8.477 2.719 28.492 1.00 94.56 80 GLU A C 1
ATOM 637 O O . GLU A 1 80 ? -7.605 2.290 27.732 1.00 94.56 80 GLU A O 1
ATOM 642 N N . LEU A 1 81 ? -9.586 3.308 28.034 1.00 93.75 81 LEU A N 1
ATOM 643 C CA . LEU A 1 81 ? -9.846 3.540 26.620 1.00 93.75 81 LEU A CA 1
ATOM 644 C C . LEU A 1 81 ? -8.835 4.524 26.023 1.00 93.75 81 LEU A C 1
ATOM 646 O O . LEU A 1 81 ? -8.373 4.322 24.897 1.00 93.75 81 LEU A O 1
ATOM 650 N N . LYS A 1 82 ? -8.462 5.568 26.771 1.00 95.25 82 LYS A N 1
ATOM 651 C CA . LYS A 1 82 ? -7.437 6.526 26.353 1.00 95.25 82 LYS A CA 1
ATOM 652 C C . LYS A 1 82 ? -6.072 5.854 26.210 1.00 95.25 82 LYS A C 1
ATOM 654 O O . LYS A 1 82 ? -5.473 5.961 25.142 1.00 95.25 82 LYS A O 1
ATOM 659 N N . ALA A 1 83 ? -5.632 5.097 27.216 1.00 96.44 83 ALA A N 1
ATOM 660 C CA . ALA A 1 83 ? -4.369 4.357 27.164 1.00 96.44 83 ALA A CA 1
ATOM 661 C C . ALA A 1 83 ? -4.332 3.369 25.983 1.00 96.44 83 ALA A C 1
ATOM 663 O O . ALA A 1 83 ? -3.378 3.352 25.206 1.00 96.44 83 ALA A O 1
ATOM 664 N N . LEU A 1 84 ? -5.419 2.614 25.773 1.00 95.50 84 LEU A N 1
ATOM 665 C CA . LEU A 1 84 ? -5.550 1.718 24.624 1.00 95.50 84 LEU A CA 1
ATOM 666 C C . LEU A 1 84 ? -5.452 2.472 23.289 1.00 95.50 84 LEU A C 1
ATOM 668 O O . LEU A 1 84 ? -4.804 1.997 22.357 1.00 95.50 84 LEU A O 1
ATOM 672 N N . THR A 1 85 ? -6.104 3.631 23.185 1.00 95.25 85 THR A N 1
ATOM 673 C CA . THR A 1 85 ? -6.073 4.460 21.972 1.00 95.25 85 THR A CA 1
ATOM 674 C C . THR A 1 85 ? -4.659 4.942 21.673 1.00 95.25 85 THR A C 1
ATOM 676 O O . THR A 1 85 ? -4.216 4.840 20.532 1.00 95.25 85 THR A O 1
ATOM 679 N N . GLU A 1 86 ? -3.933 5.419 22.684 1.00 97.50 86 GLU A N 1
ATOM 680 C CA . GLU A 1 86 ? -2.554 5.893 22.535 1.00 97.50 86 GLU A CA 1
ATOM 681 C C . GLU A 1 86 ? -1.600 4.778 22.079 1.00 97.50 86 GLU A C 1
ATOM 683 O O . GLU A 1 86 ? -0.769 5.002 21.192 1.00 97.50 86 GLU A O 1
ATOM 688 N N . ASP A 1 87 ? -1.743 3.571 22.630 1.00 97.25 87 ASP A N 1
ATOM 689 C CA . ASP A 1 87 ? -0.924 2.414 22.256 1.00 97.25 87 ASP A CA 1
ATOM 690 C C . ASP A 1 87 ? -1.203 1.941 20.823 1.00 97.25 87 ASP A C 1
ATOM 692 O O . ASP A 1 87 ? -0.272 1.701 20.043 1.00 97.25 87 ASP A O 1
ATOM 696 N N . LEU A 1 88 ? -2.482 1.844 20.446 1.00 96.00 88 LEU A N 1
ATOM 697 C CA . LEU A 1 88 ? -2.885 1.468 19.089 1.00 96.00 88 LEU A CA 1
ATOM 698 C C . LEU A 1 88 ? -2.432 2.508 18.064 1.00 96.00 88 LEU A C 1
ATOM 700 O O . LEU A 1 88 ? -1.870 2.149 17.028 1.00 96.00 88 LEU A O 1
ATOM 704 N N . ASP A 1 89 ? -2.613 3.792 18.369 1.00 96.44 89 ASP A N 1
ATOM 705 C CA . ASP A 1 89 ? -2.225 4.878 17.478 1.00 96.44 89 ASP A CA 1
ATOM 706 C C . ASP A 1 89 ? -0.703 4.937 17.277 1.00 96.44 89 ASP A C 1
ATOM 708 O O . ASP A 1 89 ? -0.224 5.123 16.155 1.00 96.44 89 ASP A O 1
ATOM 712 N N . ARG A 1 90 ? 0.074 4.695 18.341 1.00 97.56 90 ARG A N 1
ATOM 713 C CA . ARG A 1 90 ? 1.534 4.565 18.260 1.00 97.56 90 ARG A CA 1
ATOM 714 C C . ARG A 1 90 ? 1.938 3.396 17.362 1.00 97.56 90 ARG A C 1
ATOM 716 O O . ARG A 1 90 ? 2.784 3.567 16.486 1.00 97.56 90 ARG A O 1
ATOM 723 N N . SER A 1 91 ? 1.325 2.225 17.544 1.00 96.56 91 SER A N 1
ATOM 724 C CA . SER A 1 91 ? 1.602 1.046 16.712 1.00 96.56 91 SER A CA 1
ATOM 725 C C . SER A 1 91 ? 1.257 1.292 15.238 1.00 96.56 91 SER A C 1
ATOM 727 O O . SER A 1 91 ? 2.063 0.975 14.361 1.00 96.56 91 SER A O 1
ATOM 729 N N . ARG A 1 92 ? 0.106 1.922 14.963 1.00 97.31 92 ARG A N 1
ATOM 730 C CA . ARG A 1 92 ? -0.316 2.324 13.614 1.00 97.31 92 ARG A CA 1
ATOM 731 C C . ARG A 1 92 ? 0.687 3.284 12.976 1.00 97.31 92 ARG A C 1
ATOM 733 O O . ARG A 1 92 ? 1.053 3.088 11.820 1.00 97.31 92 ARG A O 1
ATOM 740 N N . ARG A 1 93 ? 1.140 4.306 13.712 1.00 97.50 93 ARG A N 1
ATOM 741 C CA . ARG A 1 93 ? 2.122 5.286 13.218 1.00 97.50 93 ARG A CA 1
ATOM 742 C C . ARG A 1 93 ? 3.443 4.631 12.836 1.00 97.50 93 ARG A C 1
ATOM 744 O O . ARG A 1 93 ? 3.913 4.876 11.732 1.00 97.50 93 ARG A O 1
ATOM 751 N N . PHE A 1 94 ? 3.970 3.739 13.674 1.00 97.88 94 PHE A N 1
ATOM 752 C CA . PHE A 1 94 ? 5.192 3.001 13.346 1.00 97.88 94 PHE A CA 1
ATOM 753 C C . PHE A 1 94 ? 5.049 2.150 12.080 1.00 97.88 94 PHE A C 1
ATOM 755 O O . PHE A 1 94 ? 5.938 2.166 11.233 1.00 97.88 94 PHE A O 1
ATOM 762 N N . ALA A 1 95 ? 3.928 1.440 11.920 1.00 97.94 95 ALA A N 1
ATOM 763 C CA . ALA A 1 95 ? 3.676 0.667 10.703 1.00 97.94 95 ALA A CA 1
ATOM 764 C C . ALA A 1 95 ? 3.557 1.570 9.463 1.00 97.94 95 ALA A C 1
ATOM 766 O O . ALA A 1 95 ? 4.058 1.227 8.395 1.00 97.94 95 ALA A O 1
ATOM 767 N N . HIS A 1 96 ? 2.936 2.742 9.614 1.00 98.00 96 HIS A N 1
ATOM 768 C CA . HIS A 1 96 ? 2.815 3.721 8.541 1.00 98.00 96 HIS A CA 1
ATOM 769 C C . HIS A 1 96 ? 4.180 4.295 8.131 1.00 98.00 96 HIS A C 1
ATOM 771 O O . HIS A 1 96 ? 4.483 4.352 6.945 1.00 98.00 96 HIS A O 1
ATOM 777 N N . ASP A 1 97 ? 5.017 4.687 9.096 1.00 98.06 97 ASP A N 1
ATOM 778 C CA . ASP A 1 97 ? 6.367 5.197 8.825 1.00 98.06 97 ASP A CA 1
ATOM 779 C C . ASP A 1 97 ? 7.228 4.152 8.097 1.00 98.06 97 ASP A C 1
ATOM 781 O O . ASP A 1 97 ? 7.920 4.489 7.136 1.00 98.06 97 ASP A O 1
ATOM 785 N N . ALA A 1 98 ? 7.139 2.879 8.503 1.00 98.00 98 ALA A N 1
ATOM 786 C CA . ALA A 1 98 ? 7.824 1.778 7.828 1.00 98.00 98 ALA A CA 1
ATOM 787 C C . ALA A 1 98 ? 7.352 1.613 6.372 1.00 98.00 98 ALA A C 1
ATOM 789 O O . ALA A 1 98 ? 8.175 1.576 5.463 1.00 98.00 98 ALA A O 1
ATOM 790 N N . MET A 1 99 ? 6.034 1.610 6.137 1.00 98.38 99 MET A N 1
ATOM 791 C CA . MET A 1 99 ? 5.468 1.538 4.785 1.00 98.38 99 MET A CA 1
ATOM 792 C C . MET A 1 99 ? 5.913 2.715 3.903 1.00 98.38 99 MET A C 1
ATOM 794 O O . MET A 1 99 ? 6.283 2.505 2.751 1.00 98.38 99 MET A O 1
ATOM 798 N N . ILE A 1 100 ? 5.906 3.947 4.427 1.00 98.12 100 ILE A N 1
ATOM 799 C CA . ILE A 1 100 ? 6.375 5.132 3.689 1.00 98.12 100 ILE A CA 1
ATOM 800 C C . ILE A 1 100 ? 7.858 4.988 3.328 1.00 98.12 100 ILE A C 1
ATOM 802 O O . ILE A 1 100 ? 8.251 5.292 2.201 1.00 98.12 100 ILE A O 1
ATOM 806 N N . SER A 1 101 ? 8.680 4.521 4.271 1.00 97.81 101 SER A N 1
ATOM 807 C CA . SER A 1 101 ? 10.105 4.287 4.031 1.00 97.81 101 SER A CA 1
ATOM 808 C C . SER A 1 101 ? 10.321 3.291 2.891 1.00 97.81 101 SER A C 1
ATOM 810 O O . SER A 1 101 ? 11.054 3.593 1.948 1.00 97.81 101 SER A O 1
ATOM 812 N N . ASP A 1 102 ? 9.645 2.142 2.932 1.00 98.38 102 ASP A N 1
ATOM 813 C CA . ASP A 1 102 ? 9.767 1.110 1.898 1.00 98.38 102 ASP A CA 1
ATOM 814 C C . ASP A 1 102 ? 9.242 1.601 0.544 1.00 98.38 102 ASP A C 1
ATOM 816 O O . ASP A 1 102 ? 9.867 1.348 -0.489 1.00 98.38 102 ASP A O 1
ATOM 820 N N . LEU A 1 103 ? 8.169 2.405 0.540 1.00 98.12 103 LEU A N 1
ATOM 821 C CA . LEU A 1 103 ? 7.662 3.057 -0.667 1.00 98.12 103 LEU A CA 1
ATOM 822 C C . LEU A 1 103 ? 8.732 3.961 -1.278 1.00 98.12 103 LEU A C 1
ATOM 824 O O . LEU A 1 103 ? 8.990 3.889 -2.476 1.00 98.12 103 LEU A O 1
ATOM 828 N N . HIS A 1 104 ? 9.384 4.806 -0.478 1.00 96.94 104 HIS A N 1
ATOM 829 C CA . HIS A 1 104 ? 10.427 5.705 -0.977 1.00 96.94 104 HIS A CA 1
ATOM 830 C C . HIS A 1 104 ? 11.676 4.967 -1.447 1.00 96.94 104 HIS A C 1
ATOM 832 O O . HIS A 1 104 ? 12.300 5.412 -2.412 1.00 96.94 104 HIS A O 1
ATOM 838 N N . ILE A 1 105 ? 12.066 3.877 -0.783 1.00 97.62 105 ILE A N 1
ATOM 839 C CA . ILE A 1 105 ? 13.209 3.054 -1.197 1.00 97.62 105 ILE A CA 1
ATOM 840 C C . ILE A 1 105 ? 12.912 2.421 -2.555 1.00 97.62 105 ILE A C 1
ATOM 842 O O . ILE A 1 105 ? 13.674 2.629 -3.503 1.00 97.62 105 ILE A O 1
ATOM 846 N N . PHE A 1 106 ? 11.786 1.714 -2.668 1.00 98.31 106 PHE A N 1
ATOM 847 C CA . PHE A 1 106 ? 11.399 1.055 -3.907 1.00 98.31 106 PHE A CA 1
ATOM 848 C C . PHE A 1 106 ? 11.185 2.063 -5.037 1.00 98.31 106 PHE A C 1
ATOM 850 O O . PHE A 1 106 ? 11.757 1.907 -6.111 1.00 98.31 106 PHE A O 1
ATOM 857 N N . ASN A 1 107 ? 10.440 3.145 -4.795 1.00 96.69 107 ASN A N 1
ATOM 858 C CA . ASN A 1 107 ? 10.131 4.124 -5.835 1.00 96.69 107 ASN A CA 1
ATOM 859 C C . ASN A 1 107 ? 11.386 4.839 -6.353 1.00 96.69 107 ASN A C 1
ATOM 861 O O . ASN A 1 107 ? 11.496 5.115 -7.543 1.00 96.69 107 ASN A O 1
ATOM 865 N N . ARG A 1 108 ? 12.364 5.112 -5.481 1.00 96.56 108 ARG A N 1
ATOM 866 C CA . ARG A 1 108 ? 13.636 5.722 -5.891 1.00 96.56 108 ARG A CA 1
ATOM 867 C C . ARG A 1 108 ? 14.473 4.773 -6.742 1.00 96.56 108 ARG A C 1
ATOM 869 O O . ARG A 1 108 ? 15.058 5.223 -7.721 1.00 96.56 108 ARG A O 1
ATOM 876 N N . TYR A 1 109 ? 14.526 3.493 -6.372 1.00 97.88 109 TYR A N 1
ATOM 877 C CA . TYR A 1 109 ? 15.181 2.466 -7.182 1.00 97.88 109 TYR A CA 1
ATOM 878 C C . TYR A 1 109 ? 14.506 2.359 -8.553 1.00 97.88 109 TYR A C 1
ATOM 880 O O . TYR A 1 109 ? 15.156 2.488 -9.584 1.00 97.88 109 TYR A O 1
ATOM 888 N N . LEU A 1 110 ? 13.180 2.240 -8.548 1.00 96.44 110 LEU A N 1
ATOM 889 C CA . LEU A 1 110 ? 12.358 2.096 -9.739 1.00 96.44 110 LEU A CA 1
ATOM 890 C C . LEU A 1 110 ? 12.528 3.272 -10.716 1.00 96.44 110 LEU A C 1
ATOM 892 O O . LEU A 1 110 ? 12.741 3.053 -11.901 1.00 96.44 110 LEU A O 1
ATOM 896 N N . VAL A 1 111 ? 12.484 4.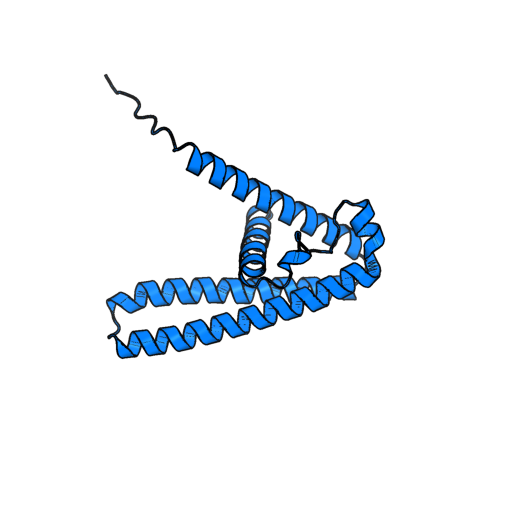517 -10.233 1.00 94.94 111 VAL A N 1
ATOM 897 C CA . VAL A 1 111 ? 12.671 5.705 -11.086 1.00 94.94 111 VAL A CA 1
ATOM 898 C C . VAL A 1 111 ? 14.101 5.803 -11.619 1.00 94.94 111 VAL A C 1
ATOM 900 O O . VAL A 1 111 ? 14.301 6.246 -12.746 1.00 94.94 111 VAL A O 1
ATOM 903 N N . LYS A 1 112 ? 15.098 5.402 -10.822 1.00 96.38 112 LYS A N 1
ATOM 904 C CA . LYS A 1 112 ? 16.507 5.458 -11.220 1.00 96.38 112 LYS A CA 1
ATOM 905 C C . LYS A 1 112 ? 16.832 4.468 -12.336 1.00 96.38 112 LYS A C 1
ATOM 907 O O . LYS A 1 112 ? 17.529 4.846 -13.268 1.00 96.38 112 LYS A O 1
ATOM 912 N N . GLU A 1 113 ? 16.368 3.229 -12.212 1.00 97.69 113 GLU A N 1
ATOM 913 C CA . GLU A 1 113 ? 16.737 2.151 -13.137 1.00 97.69 113 GLU A CA 1
ATOM 914 C C . GLU A 1 113 ? 15.752 2.015 -14.313 1.00 97.69 113 GLU A C 1
ATOM 916 O O . GLU A 1 113 ? 16.161 1.626 -15.399 1.00 97.69 113 GLU A O 1
ATOM 921 N N . TYR A 1 114 ? 14.476 2.381 -14.125 1.00 96.44 114 TYR A N 1
ATOM 922 C CA . TYR A 1 114 ? 13.392 2.128 -15.091 1.00 96.44 114 TYR A CA 1
ATOM 923 C C . TYR A 1 114 ? 12.559 3.373 -15.428 1.00 96.44 114 TYR A C 1
ATOM 925 O O . TYR A 1 114 ? 11.433 3.262 -15.912 1.00 96.44 114 TYR A O 1
ATOM 933 N N . GLY A 1 115 ? 13.061 4.579 -15.146 1.00 93.12 115 GLY A N 1
ATOM 934 C CA . GLY A 1 115 ? 12.307 5.819 -15.364 1.00 93.12 115 GLY A CA 1
ATOM 935 C C . GLY A 1 115 ? 11.875 6.044 -16.820 1.00 93.12 115 GLY A C 1
ATOM 936 O O . GLY A 1 115 ? 10.787 6.579 -17.055 1.00 93.12 115 GLY A O 1
ATOM 937 N N . GLU A 1 116 ? 12.694 5.616 -17.785 1.00 94.12 116 GLU A N 1
ATOM 938 C CA . GLU A 1 116 ? 12.386 5.692 -19.221 1.00 94.12 116 GLU A CA 1
ATOM 939 C C . GLU A 1 116 ? 11.281 4.697 -19.601 1.00 94.12 116 GLU A C 1
ATOM 941 O O . GLU A 1 116 ? 10.227 5.132 -20.063 1.00 94.12 116 GLU A O 1
ATOM 946 N N . ASP A 1 117 ? 11.446 3.409 -19.279 1.00 95.00 117 ASP A N 1
ATOM 947 C CA . ASP A 1 117 ? 10.444 2.355 -19.525 1.00 95.00 117 ASP A CA 1
ATOM 948 C C . ASP A 1 117 ? 9.075 2.701 -18.918 1.00 95.00 117 ASP A C 1
ATOM 950 O O . ASP A 1 117 ? 8.017 2.506 -19.522 1.00 95.00 117 ASP A O 1
ATOM 954 N N . LEU A 1 118 ? 9.088 3.256 -17.705 1.00 92.19 118 LEU A N 1
ATOM 955 C CA . LEU A 1 118 ? 7.888 3.728 -17.028 1.00 92.19 118 LEU A CA 1
ATOM 956 C C . LEU A 1 118 ? 7.219 4.885 -17.767 1.00 92.19 118 LEU A C 1
ATOM 958 O O . LEU A 1 118 ? 5.994 4.918 -17.879 1.00 92.19 118 LEU A O 1
ATOM 962 N N . SER A 1 119 ? 8.009 5.833 -18.267 1.00 91.50 119 SER A N 1
ATOM 963 C CA . SER A 1 119 ? 7.496 6.975 -19.023 1.00 91.50 119 SER A CA 1
ATOM 964 C C . SER A 1 119 ? 6.903 6.538 -20.362 1.00 91.50 119 SER A C 1
ATOM 966 O O . SER A 1 119 ? 5.831 7.021 -20.725 1.00 91.50 119 SER A O 1
ATOM 968 N N . GLU A 1 120 ? 7.537 5.588 -21.056 1.00 92.81 120 GLU A N 1
ATOM 969 C CA . GLU A 1 120 ? 7.011 4.984 -22.288 1.00 92.81 120 GLU A CA 1
ATOM 970 C C . GLU A 1 120 ? 5.691 4.241 -22.051 1.00 92.81 120 GLU A C 1
ATOM 972 O O . GLU A 1 120 ? 4.775 4.315 -22.871 1.00 92.81 120 GLU A O 1
ATOM 977 N N . ALA A 1 121 ? 5.551 3.588 -20.895 1.00 89.94 121 ALA A N 1
ATOM 978 C CA . ALA A 1 121 ? 4.312 2.944 -20.469 1.00 89.94 121 ALA A CA 1
ATOM 979 C C . ALA A 1 121 ? 3.232 3.930 -19.965 1.00 89.94 121 ALA A C 1
ATOM 981 O O . ALA A 1 121 ? 2.140 3.499 -19.598 1.00 89.94 121 ALA A O 1
ATOM 982 N N . GLY A 1 122 ? 3.506 5.241 -19.940 1.00 90.75 122 GLY A N 1
ATOM 983 C CA . GLY A 1 122 ? 2.572 6.274 -19.477 1.00 90.75 122 GLY A CA 1
ATOM 984 C C . GLY A 1 122 ? 2.527 6.469 -17.955 1.00 90.75 122 GLY A C 1
ATOM 985 O O . GLY A 1 122 ? 1.664 7.187 -17.450 1.00 90.75 122 GLY A O 1
ATOM 986 N N . PHE A 1 123 ? 3.460 5.875 -17.209 1.00 89.56 123 PHE A N 1
ATOM 987 C CA . PHE A 1 123 ? 3.506 5.884 -15.746 1.00 89.56 123 PHE A CA 1
ATOM 988 C C . PHE A 1 123 ? 4.681 6.708 -15.212 1.00 89.56 123 PHE A C 1
ATOM 990 O O . PHE A 1 123 ? 5.648 6.179 -14.670 1.00 89.56 123 PHE A O 1
ATOM 997 N N . GLN A 1 124 ? 4.595 8.035 -15.291 1.00 84.38 124 GLN A N 1
ATOM 998 C CA . GLN A 1 124 ? 5.616 8.887 -14.671 1.00 84.38 124 GLN A CA 1
ATOM 999 C C . GLN A 1 124 ? 5.626 8.744 -13.142 1.00 84.38 124 GLN A C 1
ATOM 1001 O O . GLN A 1 124 ? 4.590 8.504 -12.516 1.00 84.38 124 GLN A O 1
ATOM 1006 N N . GLY A 1 125 ? 6.807 8.909 -12.539 1.00 83.88 125 GLY A N 1
ATOM 1007 C CA . GLY A 1 125 ? 6.959 9.007 -11.085 1.00 83.88 125 GLY A CA 1
ATOM 1008 C C . GLY A 1 125 ? 7.028 7.690 -10.310 1.00 83.88 125 GLY A C 1
ATOM 1009 O O . GLY A 1 125 ? 7.150 7.732 -9.086 1.00 83.88 125 GLY A O 1
ATOM 1010 N N . GLY A 1 126 ? 7.003 6.546 -10.998 1.00 91.94 126 GLY A N 1
ATOM 1011 C CA . GLY A 1 126 ? 7.150 5.221 -10.397 1.00 91.94 126 GLY A CA 1
ATOM 1012 C C . GLY A 1 126 ? 5.818 4.550 -10.054 1.00 91.94 126 GLY A C 1
ATOM 1013 O O . GLY A 1 126 ? 4.844 4.666 -10.800 1.00 91.94 126 GLY A O 1
ATOM 1014 N N . ILE A 1 127 ? 5.778 3.802 -8.947 1.00 95.06 127 ILE A N 1
ATOM 1015 C CA . ILE A 1 127 ? 4.610 2.991 -8.560 1.00 95.06 127 ILE A CA 1
ATOM 1016 C C . ILE A 1 127 ? 3.494 3.825 -7.922 1.00 95.06 127 ILE A C 1
ATOM 1018 O O . ILE A 1 127 ? 2.327 3.437 -7.970 1.00 95.06 127 ILE A O 1
ATOM 1022 N N . PHE A 1 128 ? 3.836 4.975 -7.340 1.00 93.12 128 PHE A N 1
ATOM 1023 C CA . PHE A 1 128 ? 2.860 5.879 -6.746 1.00 93.12 128 PHE A CA 1
ATOM 1024 C C . PHE A 1 128 ? 2.312 6.847 -7.816 1.00 93.12 128 PHE A C 1
ATOM 1026 O O . PHE A 1 128 ? 3.116 7.481 -8.500 1.00 93.12 128 PHE A O 1
ATOM 1033 N N . PRO A 1 129 ? 0.980 6.994 -7.981 1.00 86.94 129 PRO A N 1
ATOM 1034 C CA . PRO A 1 129 ? 0.403 7.754 -9.095 1.00 86.94 129 PRO A CA 1
ATOM 1035 C C . PRO A 1 129 ? 0.710 9.253 -9.102 1.00 86.94 129 PRO A C 1
ATOM 1037 O O . PRO A 1 129 ? 0.827 9.841 -10.173 1.00 86.94 129 PRO A O 1
ATOM 1040 N N . ASN A 1 130 ? 0.834 9.874 -7.925 1.00 84.06 130 ASN A N 1
ATOM 1041 C CA . ASN A 1 130 ? 0.990 11.322 -7.790 1.00 84.06 130 ASN A CA 1
ATOM 1042 C C . ASN A 1 130 ? 2.340 11.685 -7.136 1.00 84.06 130 ASN A C 1
ATOM 1044 O O . ASN A 1 130 ? 2.444 11.675 -5.909 1.00 84.06 130 ASN A O 1
ATOM 1048 N N . PRO A 1 131 ? 3.372 12.055 -7.912 1.00 77.75 131 PRO A N 1
ATOM 1049 C CA . PRO A 1 131 ? 4.691 12.391 -7.373 1.00 77.75 131 PRO A CA 1
ATOM 1050 C C . PRO A 1 131 ? 4.672 13.512 -6.329 1.00 77.75 131 PRO A C 1
ATOM 1052 O O . PRO A 1 131 ? 5.426 13.454 -5.358 1.00 77.75 131 PRO A O 1
ATOM 1055 N N . ASP A 1 132 ? 3.782 14.495 -6.479 1.00 81.44 132 ASP A N 1
ATOM 1056 C CA . ASP A 1 132 ? 3.679 15.631 -5.558 1.00 81.44 132 ASP A CA 1
ATOM 1057 C C . ASP A 1 132 ? 3.098 15.214 -4.199 1.00 81.44 132 ASP A C 1
ATOM 1059 O O . ASP A 1 132 ? 3.448 15.775 -3.159 1.00 81.44 132 ASP A O 1
ATOM 1063 N N . ALA A 1 133 ? 2.261 14.173 -4.190 1.00 83.31 133 ALA A N 1
ATOM 1064 C CA . ALA A 1 133 ? 1.659 13.612 -2.985 1.00 83.31 133 ALA A CA 1
ATOM 1065 C C . ALA A 1 133 ? 2.475 12.461 -2.370 1.00 83.31 133 ALA A C 1
ATOM 1067 O O . ALA A 1 133 ? 2.061 11.899 -1.362 1.00 83.31 133 ALA A O 1
ATOM 1068 N N . ILE A 1 134 ? 3.668 12.131 -2.884 1.00 83.69 134 ILE A N 1
ATOM 1069 C CA . ILE A 1 134 ? 4.498 11.038 -2.331 1.00 83.69 134 ILE A CA 1
ATOM 1070 C C . ILE A 1 134 ? 5.025 11.328 -0.911 1.00 83.69 134 ILE A C 1
ATOM 1072 O O . ILE A 1 134 ? 5.667 10.487 -0.284 1.00 83.69 134 ILE A O 1
ATOM 1076 N N . ARG A 1 135 ? 4.798 12.540 -0.393 1.00 85.88 135 ARG A N 1
ATOM 1077 C CA . ARG A 1 135 ? 5.069 12.931 1.001 1.00 85.88 135 ARG A CA 1
ATOM 1078 C C . ARG A 1 135 ? 3.795 13.085 1.834 1.00 85.88 135 ARG A C 1
ATOM 1080 O O . ARG A 1 135 ? 3.893 13.275 3.046 1.00 85.88 135 ARG A O 1
ATOM 1087 N N . ASP A 1 136 ? 2.627 13.017 1.203 1.00 93.62 136 ASP A N 1
ATOM 1088 C CA . ASP A 1 136 ? 1.342 13.067 1.883 1.00 93.62 136 ASP A CA 1
ATOM 1089 C C . ASP A 1 136 ? 1.027 11.692 2.475 1.00 93.62 136 ASP A C 1
ATOM 1091 O O . ASP A 1 136 ? 0.763 10.712 1.781 1.00 93.62 136 ASP A O 1
ATOM 1095 N N . ARG A 1 137 ? 1.058 11.635 3.805 1.00 93.62 137 ARG A N 1
ATOM 1096 C CA . ARG A 1 137 ? 0.825 10.414 4.575 1.00 93.62 137 A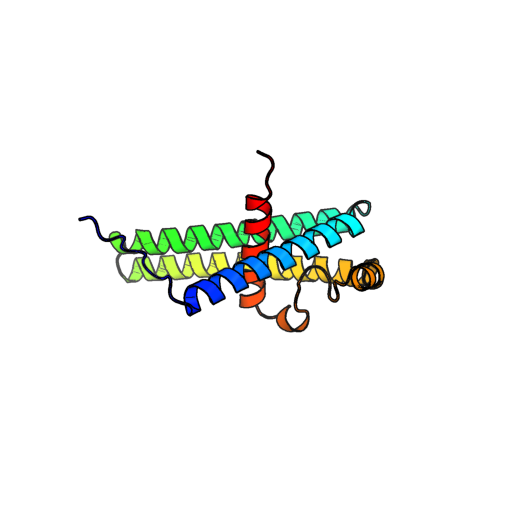RG A CA 1
ATOM 1097 C C . ARG A 1 137 ? -0.577 9.850 4.336 1.00 93.62 137 ARG A C 1
ATOM 1099 O O . ARG A 1 137 ? -0.735 8.637 4.314 1.00 93.62 137 ARG A O 1
ATOM 1106 N N . ILE A 1 138 ? -1.590 10.701 4.183 1.00 92.56 138 ILE A N 1
ATOM 1107 C CA . ILE A 1 138 ? -2.969 10.240 3.982 1.00 92.56 138 ILE A CA 1
ATOM 1108 C C . ILE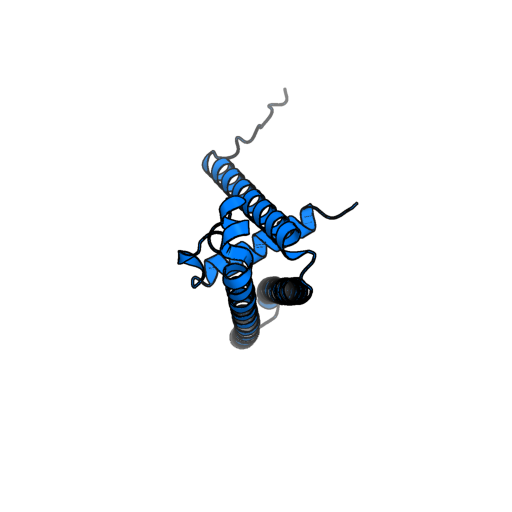 A 1 138 ? -3.096 9.645 2.582 1.00 92.56 138 ILE A C 1
ATOM 1110 O O . ILE A 1 138 ? -3.548 8.513 2.448 1.00 92.56 138 ILE A O 1
ATOM 1114 N N . ALA A 1 139 ? -2.581 10.339 1.566 1.00 93.00 139 ALA A N 1
ATOM 1115 C CA . ALA A 1 139 ? -2.611 9.842 0.193 1.00 93.00 139 ALA A CA 1
ATOM 1116 C C . ALA A 1 139 ? -1.883 8.493 0.034 1.00 93.00 139 ALA A C 1
ATOM 1118 O O . ALA A 1 139 ? -2.341 7.624 -0.704 1.00 93.00 139 ALA A O 1
ATOM 1119 N N . ILE A 1 140 ? -0.768 8.288 0.746 1.00 95.00 140 ILE A N 1
ATOM 1120 C CA . ILE A 1 140 ? -0.045 7.006 0.749 1.00 95.00 140 ILE A CA 1
ATOM 1121 C C . ILE A 1 140 ? -0.868 5.900 1.420 1.00 95.00 140 ILE A C 1
ATOM 1123 O O . ILE A 1 140 ? -0.908 4.778 0.916 1.00 95.00 140 ILE A O 1
ATOM 1127 N N . ALA A 1 141 ? -1.524 6.198 2.544 1.00 94.38 141 ALA A N 1
ATOM 1128 C CA . ALA A 1 141 ? -2.396 5.244 3.221 1.00 94.38 141 ALA A CA 1
ATOM 1129 C C . ALA A 1 141 ? -3.587 4.828 2.343 1.00 94.38 141 ALA A C 1
ATOM 1131 O O . ALA A 1 141 ? -3.874 3.633 2.237 1.00 94.38 141 ALA A O 1
ATOM 1132 N N . ASP A 1 142 ? -4.229 5.793 1.682 1.00 93.06 142 ASP A N 1
ATOM 1133 C CA . ASP A 1 142 ? -5.357 5.552 0.779 1.00 93.06 142 ASP A CA 1
ATOM 1134 C C . ASP A 1 142 ? -4.922 4.711 -0.429 1.00 93.06 142 ASP A C 1
ATOM 1136 O O . ASP A 1 142 ? -5.526 3.676 -0.715 1.00 93.06 142 ASP A O 1
ATOM 1140 N N . TRP A 1 143 ? -3.804 5.073 -1.067 1.00 95.06 143 TRP A N 1
ATOM 1141 C CA . TRP A 1 143 ? -3.206 4.298 -2.159 1.00 95.06 143 TRP A CA 1
ATOM 1142 C C . TRP A 1 143 ? -2.894 2.852 -1.754 1.00 95.06 143 TRP A C 1
ATOM 1144 O O . TRP A 1 143 ? -3.192 1.923 -2.505 1.00 95.06 143 TRP A O 1
ATOM 1154 N N . ALA A 1 144 ? -2.321 2.635 -0.566 1.00 95.88 144 ALA A N 1
ATOM 1155 C CA . ALA A 1 144 ? -2.031 1.291 -0.075 1.00 95.88 144 ALA A CA 1
ATOM 1156 C C . ALA A 1 144 ? -3.319 0.471 0.107 1.00 95.88 144 ALA A C 1
ATOM 1158 O O . ALA A 1 144 ? -3.363 -0.709 -0.250 1.00 95.88 144 ALA A O 1
ATOM 1159 N N . GLY A 1 145 ? -4.383 1.098 0.618 1.00 94.06 145 GLY A N 1
ATOM 1160 C CA . GLY A 1 145 ? -5.706 0.485 0.726 1.00 94.06 145 GLY A CA 1
ATOM 1161 C C . GLY A 1 145 ? -6.291 0.097 -0.634 1.00 94.06 145 GLY A C 1
ATOM 1162 O O . GLY A 1 145 ? -6.769 -1.030 -0.794 1.00 94.06 145 GLY A O 1
ATOM 1163 N N . GLU A 1 146 ? -6.215 0.990 -1.622 1.00 94.25 146 GLU A N 1
ATOM 1164 C CA . GLU A 1 146 ? -6.684 0.744 -2.992 1.00 94.25 146 GLU A CA 1
ATOM 1165 C C . GLU A 1 146 ? -5.901 -0.385 -3.672 1.00 94.25 146 GLU A C 1
ATOM 1167 O O . GLU A 1 146 ? -6.506 -1.297 -4.245 1.00 94.25 146 GLU A O 1
ATOM 1172 N N . LEU A 1 147 ? -4.570 -0.378 -3.548 1.00 95.38 147 LEU A N 1
ATOM 1173 C CA . LEU A 1 147 ? -3.688 -1.399 -4.109 1.00 95.38 147 LEU A CA 1
ATOM 1174 C C . LEU A 1 147 ? -3.987 -2.787 -3.531 1.00 95.38 147 LEU A C 1
ATOM 1176 O O . LEU A 1 147 ? -4.226 -3.737 -4.277 1.00 95.38 147 LEU A O 1
ATOM 1180 N N . LEU A 1 148 ? -4.009 -2.920 -2.201 1.00 95.31 148 LEU A N 1
ATOM 1181 C CA . LEU A 1 148 ? -4.250 -4.209 -1.543 1.00 95.31 148 LEU A CA 1
ATOM 1182 C C . LEU A 1 148 ? -5.662 -4.737 -1.821 1.00 95.31 148 LEU A C 1
ATOM 1184 O O . LEU A 1 148 ? -5.846 -5.937 -2.045 1.00 95.31 148 LEU A O 1
ATOM 1188 N N . SER A 1 149 ? -6.655 -3.845 -1.862 1.00 92.25 149 SER A N 1
ATOM 1189 C CA . SER A 1 149 ? -8.028 -4.203 -2.227 1.00 92.25 149 SER A CA 1
ATOM 1190 C C . SER A 1 149 ? -8.107 -4.705 -3.669 1.00 92.25 149 SER A C 1
ATOM 1192 O O . SER A 1 149 ? -8.738 -5.733 -3.928 1.00 92.25 149 SER A O 1
ATOM 1194 N N . GLY A 1 150 ? -7.422 -4.032 -4.598 1.00 92.38 150 GLY A N 1
ATOM 1195 C CA . GLY A 1 150 ? -7.335 -4.438 -5.998 1.00 92.38 150 GLY A CA 1
ATOM 1196 C C . GLY A 1 150 ? -6.655 -5.798 -6.179 1.00 92.38 150 GLY A C 1
ATOM 1197 O O . GLY A 1 150 ? -7.174 -6.657 -6.898 1.00 92.38 150 GLY A O 1
ATOM 1198 N N . ILE A 1 151 ? -5.554 -6.049 -5.462 1.00 93.44 151 ILE A N 1
ATOM 1199 C CA . ILE A 1 151 ? -4.877 -7.356 -5.436 1.00 93.44 151 ILE A CA 1
ATOM 1200 C C . ILE A 1 151 ? -5.836 -8.446 -4.941 1.00 93.44 151 ILE A C 1
ATOM 1202 O O . ILE A 1 151 ? -5.986 -9.485 -5.590 1.00 93.44 151 ILE A O 1
ATOM 1206 N N . TYR A 1 152 ? -6.530 -8.213 -3.822 1.00 91.62 152 TYR A N 1
ATOM 1207 C CA . TYR A 1 152 ? -7.482 -9.180 -3.273 1.00 91.62 152 TYR A CA 1
ATOM 1208 C C . TYR A 1 152 ? -8.650 -9.461 -4.230 1.00 91.62 152 TYR A C 1
ATOM 1210 O O . TYR A 1 152 ? -9.073 -10.615 -4.379 1.00 91.62 152 TYR A O 1
ATOM 1218 N N . ALA A 1 153 ? -9.176 -8.427 -4.888 1.00 89.25 153 ALA A N 1
ATOM 1219 C CA . ALA A 1 153 ? -10.274 -8.548 -5.842 1.00 89.25 153 ALA A CA 1
ATOM 1220 C C . ALA A 1 153 ? -9.876 -9.354 -7.091 1.00 89.25 153 ALA A C 1
ATOM 1222 O O . ALA A 1 153 ? -10.680 -10.142 -7.590 1.00 89.25 153 ALA A O 1
ATOM 1223 N N . ALA A 1 154 ? -8.630 -9.211 -7.552 1.00 89.31 154 ALA A N 1
ATOM 1224 C CA . ALA A 1 154 ? -8.094 -9.879 -8.738 1.00 89.31 154 ALA A CA 1
ATOM 1225 C C . ALA A 1 154 ? -7.568 -11.311 -8.492 1.00 89.31 154 ALA A C 1
ATOM 1227 O O . ALA A 1 154 ? -7.042 -11.937 -9.416 1.00 89.31 154 ALA A O 1
ATOM 1228 N N . ARG A 1 155 ? -7.678 -11.845 -7.266 1.00 90.56 155 ARG A N 1
ATOM 1229 C CA . ARG A 1 155 ? -7.155 -13.176 -6.914 1.00 90.56 155 ARG A CA 1
ATOM 1230 C C . ARG A 1 155 ? -7.752 -14.295 -7.780 1.00 90.56 155 ARG A C 1
ATOM 1232 O O . ARG A 1 155 ? -8.929 -14.261 -8.144 1.00 90.56 155 ARG A O 1
ATOM 1239 N N . LYS A 1 156 ? -6.951 -15.334 -8.039 1.00 89.88 156 LYS A N 1
ATOM 1240 C CA . LYS A 1 156 ? -7.424 -16.570 -8.684 1.00 89.88 156 LYS A CA 1
ATOM 1241 C C . LYS A 1 156 ? -8.501 -17.230 -7.810 1.00 89.88 156 LYS A C 1
ATOM 1243 O O . LYS A 1 156 ? -8.361 -17.250 -6.586 1.00 89.88 156 LYS A O 1
ATOM 1248 N N . LYS A 1 157 ? -9.566 -17.720 -8.445 1.00 80.75 157 LYS A N 1
ATOM 1249 C CA . LYS A 1 157 ? -10.664 -18.457 -7.804 1.00 80.75 157 LYS A CA 1
ATOM 1250 C C . LYS A 1 157 ? -10.499 -19.951 -8.009 1.00 80.75 157 LYS A C 1
ATOM 1252 O O . LYS A 1 157 ? -9.994 -20.321 -9.092 1.00 80.75 157 LYS A O 1
#